Protein AF-A0A927ZBH3-F1 (afdb_monomer_lite)

Sequence (178 aa):
MKGLLVYCLFFFCVFISTGCMEGQKQEEKKVEEAGKSDIKDILVLTYGDEFMTGVAKTICEALGAVHYNLSDDVYEKIGNYVGRAEYILIGTNKEQSELEFVLRSTLKEKDLKDKKTALFLLDQEETKKELERAFLKWYPEARLLPTFTMQSNESLNKELGRMNGWLTSVLNFEMAGH

Secondary structure (DSSP, 8-state):
-------------------------------------S-TTEEEEEES-HHHHHHHHHHHHHHT-EEEETTS--HHHHHHHHHH-SEEEEEE-S-HHHHHHHHHHH--GGGSBT-EEEEEEES-TTTHHHHHHHHHHH-TTBEEPPPEEE-TTS-HHHHHHHHHHHHHHHHHHHHTT-

Structure (mmCIF, N/CA/C/O backbone):
data_AF-A0A927ZBH3-F1
#
_entry.id   AF-A0A927ZBH3-F1
#
loop_
_atom_site.group_PDB
_atom_site.id
_atom_site.type_symbol
_atom_site.label_atom_id
_atom_site.label_alt_id
_atom_site.label_comp_id
_atom_site.label_asym_id
_atom_site.label_entity_id
_atom_site.label_seq_id
_atom_site.pdbx_PDB_ins_code
_atom_site.Cartn_x
_atom_site.Cartn_y
_atom_site.Cartn_z
_atom_site.occupancy
_atom_site.B_iso_or_equiv
_atom_site.auth_seq_id
_atom_site.auth_comp_id
_atom_site.auth_asym_id
_atom_site.auth_atom_id
_atom_site.pdbx_PDB_model_num
ATOM 1 N N . MET A 1 1 ? -16.641 -37.367 11.631 1.00 45.69 1 MET A N 1
ATOM 2 C CA . MET A 1 1 ? -15.279 -37.485 11.062 1.00 45.69 1 MET A CA 1
ATOM 3 C C . MET A 1 1 ? -15.385 -37.909 9.609 1.00 45.69 1 MET A C 1
ATOM 5 O O . MET A 1 1 ? -15.993 -38.941 9.359 1.00 45.69 1 MET A O 1
ATOM 9 N N . LYS A 1 2 ? -14.865 -37.061 8.716 1.00 32.88 2 LYS A N 1
ATOM 10 C CA . LYS A 1 2 ? -14.617 -37.164 7.259 1.00 32.88 2 LYS A CA 1
ATOM 11 C C . LYS A 1 2 ? -14.665 -35.696 6.803 1.00 32.88 2 LYS A C 1
ATOM 13 O O . LYS A 1 2 ? -15.699 -35.073 6.978 1.00 32.88 2 LYS A O 1
ATOM 18 N N . GLY A 1 3 ? -13.613 -35.025 6.364 1.00 32.66 3 GLY A N 1
ATOM 19 C CA . GLY A 1 3 ? -12.346 -35.472 5.805 1.00 32.66 3 GLY A CA 1
ATOM 20 C C . GLY A 1 3 ? -12.056 -34.534 4.633 1.00 32.66 3 GLY A C 1
ATOM 21 O O . GLY A 1 3 ? -12.793 -34.539 3.658 1.00 32.66 3 GLY A O 1
ATOM 22 N N . LEU A 1 4 ? -11.042 -33.698 4.821 1.00 38.78 4 LEU A N 1
ATOM 23 C CA . LEU A 1 4 ? -10.428 -32.720 3.920 1.00 38.78 4 LEU A CA 1
ATOM 24 C C . LEU A 1 4 ? -10.133 -33.270 2.500 1.00 38.78 4 LEU A C 1
ATOM 26 O O . LEU A 1 4 ? -9.612 -34.378 2.399 1.00 38.78 4 LEU A O 1
ATOM 30 N N . LEU A 1 5 ? -10.367 -32.480 1.440 1.00 30.52 5 LEU A N 1
ATOM 31 C CA . LEU A 1 5 ? -9.729 -32.579 0.102 1.00 30.52 5 LEU A CA 1
ATOM 32 C C . LEU A 1 5 ? -10.094 -31.296 -0.690 1.00 30.52 5 LEU A C 1
ATOM 34 O O . LEU A 1 5 ? -11.264 -31.088 -0.982 1.00 30.52 5 LEU A O 1
ATOM 38 N N . VAL A 1 6 ? -9.259 -30.253 -0.795 1.00 37.44 6 VAL A N 1
ATOM 39 C CA . VAL A 1 6 ? -8.038 -30.062 -1.618 1.00 37.44 6 VAL A CA 1
ATOM 40 C C . VAL A 1 6 ? -8.295 -30.117 -3.140 1.00 37.44 6 VAL A C 1
ATOM 42 O O . VAL A 1 6 ? -8.389 -31.192 -3.713 1.00 37.44 6 VAL A O 1
ATOM 45 N N . TYR A 1 7 ? -8.326 -28.911 -3.734 1.00 35.12 7 TYR A N 1
ATOM 46 C CA . TYR A 1 7 ? -7.835 -28.463 -5.055 1.00 35.12 7 TYR A CA 1
ATOM 47 C C . TYR A 1 7 ? -8.268 -29.149 -6.374 1.00 35.12 7 TYR A C 1
ATOM 49 O O . TYR A 1 7 ? -7.957 -30.304 -6.638 1.00 35.12 7 TYR A O 1
ATOM 57 N N . CYS A 1 8 ? -8.776 -28.322 -7.300 1.00 29.12 8 CYS A N 1
ATOM 58 C CA . CYS A 1 8 ? -8.535 -28.382 -8.754 1.00 29.12 8 CYS A CA 1
ATOM 59 C C . CYS A 1 8 ? -8.479 -26.924 -9.265 1.00 29.12 8 CYS A C 1
ATOM 61 O O . CYS A 1 8 ? -9.437 -26.186 -9.073 1.00 29.12 8 CYS A O 1
ATOM 63 N N . LEU A 1 9 ? -7.309 -26.362 -9.596 1.00 29.72 9 LEU A N 1
ATOM 64 C CA . LEU A 1 9 ? -6.573 -26.433 -10.873 1.00 29.72 9 LEU A CA 1
ATOM 65 C C . LEU A 1 9 ? -7.288 -25.779 -12.075 1.00 29.72 9 LEU A C 1
ATOM 67 O O . LEU A 1 9 ? -8.260 -26.311 -12.589 1.00 29.72 9 LEU A O 1
ATOM 71 N N . PHE A 1 10 ? -6.661 -24.690 -12.545 1.00 31.17 10 PHE A N 1
ATOM 72 C CA . PHE A 1 10 ? -6.442 -24.305 -13.945 1.00 31.17 10 PHE A CA 1
ATOM 73 C C . PHE A 1 10 ? -7.657 -24.152 -14.876 1.00 31.17 10 PHE A C 1
ATOM 75 O O . PHE A 1 10 ? -8.188 -25.128 -15.394 1.00 31.17 10 PHE A O 1
ATOM 82 N N . PHE A 1 11 ? -7.927 -22.905 -15.276 1.00 30.14 11 PHE A N 1
ATOM 83 C CA . PHE A 1 11 ? -8.401 -22.616 -16.630 1.00 30.14 11 PHE A CA 1
ATOM 84 C C . PHE A 1 11 ? -7.492 -21.578 -17.297 1.00 30.14 11 PHE A C 1
ATOM 86 O O . PHE A 1 11 ? -7.529 -20.387 -17.011 1.00 30.14 11 PHE A O 1
ATOM 93 N N . PHE A 1 12 ? -6.634 -22.093 -18.175 1.00 30.17 12 PHE A N 1
ATOM 94 C CA . PHE A 1 12 ? -5.943 -21.373 -19.238 1.00 30.17 12 PHE A CA 1
ATOM 95 C C . PHE A 1 12 ? -6.964 -21.067 -20.345 1.00 30.17 12 PHE A C 1
ATOM 97 O O . PHE A 1 12 ? -7.689 -21.978 -20.742 1.00 30.17 12 PHE A O 1
ATOM 104 N N . CYS A 1 13 ? -6.953 -19.865 -20.924 1.00 26.30 13 CYS A N 1
ATOM 105 C CA . CYS A 1 13 ? -7.155 -19.706 -22.368 1.00 26.30 13 CYS A CA 1
ATOM 106 C C . CYS A 1 13 ? -6.588 -18.372 -22.858 1.00 26.30 13 CYS A C 1
ATOM 108 O O . CYS A 1 13 ? -7.155 -17.300 -22.679 1.00 26.30 13 CYS A O 1
ATOM 110 N N . VAL A 1 14 ? -5.437 -18.510 -23.506 1.00 30.92 14 VAL A N 1
ATOM 111 C CA . VAL A 1 14 ? -4.857 -17.612 -24.496 1.00 30.92 14 VAL A CA 1
ATOM 112 C C . VAL A 1 14 ? -5.905 -17.272 -25.563 1.00 30.92 14 VAL A C 1
ATOM 114 O O . VAL A 1 14 ? -6.426 -18.179 -26.206 1.00 30.92 14 VAL A O 1
ATOM 117 N N . PHE A 1 15 ? -6.143 -15.985 -25.816 1.00 29.56 15 PHE A N 1
ATOM 118 C CA . PHE A 1 15 ? -6.637 -15.518 -27.112 1.00 29.56 15 PHE A CA 1
ATOM 119 C C . PHE A 1 15 ? -5.565 -14.633 -27.748 1.00 29.56 15 PHE A C 1
ATOM 121 O O . PHE A 1 15 ? -5.342 -13.492 -27.352 1.00 29.56 15 PHE A O 1
ATOM 128 N N . ILE A 1 16 ? -4.875 -15.207 -28.733 1.00 39.94 16 ILE A N 1
ATOM 129 C CA . ILE A 1 16 ? -4.131 -14.470 -29.751 1.00 39.94 16 ILE A CA 1
ATOM 130 C C . ILE A 1 16 ? -5.151 -14.029 -30.800 1.00 39.94 16 ILE A C 1
ATOM 132 O O . ILE A 1 16 ? -5.828 -14.876 -31.379 1.00 39.94 16 ILE A O 1
ATOM 136 N N . SER A 1 17 ? -5.191 -12.738 -31.119 1.00 33.12 17 SER A N 1
ATOM 137 C CA . SER A 1 17 ? -5.530 -12.290 -32.471 1.00 33.12 17 SER A CA 1
ATOM 138 C C . SER A 1 17 ? -4.949 -10.904 -32.741 1.00 33.12 17 SER A C 1
ATOM 140 O O . SER A 1 17 ? -5.337 -9.909 -32.136 1.00 33.12 17 SER A O 1
ATOM 142 N N . THR A 1 18 ? -4.011 -10.881 -33.679 1.00 38.28 18 THR A N 1
ATOM 143 C CA . THR A 1 18 ? -3.558 -9.741 -34.478 1.00 38.28 18 THR A CA 1
ATOM 144 C C . THR A 1 18 ? -4.720 -8.981 -35.128 1.00 38.28 18 THR A C 1
ATOM 146 O O . THR A 1 18 ? -5.601 -9.609 -35.712 1.00 38.28 18 THR A O 1
ATOM 149 N N . GLY A 1 19 ? -4.659 -7.646 -35.134 1.00 26.31 19 GLY A N 1
ATOM 150 C CA . GLY A 1 19 ? -5.530 -6.782 -35.937 1.00 26.31 19 GLY A CA 1
ATOM 151 C C . GLY A 1 19 ? -5.092 -5.316 -35.873 1.00 26.31 19 GLY A C 1
ATOM 152 O O . GLY A 1 19 ? -5.197 -4.684 -34.830 1.00 26.31 19 GLY A O 1
ATOM 153 N N . CYS A 1 20 ? -4.558 -4.805 -36.983 1.00 24.81 20 CYS A N 1
ATOM 154 C CA . CYS A 1 20 ? -4.199 -3.404 -37.204 1.00 24.81 20 CYS A CA 1
ATOM 155 C C . CYS A 1 20 ? -5.424 -2.539 -37.562 1.00 24.81 20 CYS A C 1
ATOM 157 O O . CYS A 1 20 ? -6.326 -3.015 -38.242 1.00 24.81 20 CYS A O 1
ATOM 159 N N . MET A 1 21 ? -5.298 -1.248 -37.226 1.00 28.08 21 MET A N 1
ATOM 160 C CA . MET A 1 21 ? -5.924 -0.042 -37.803 1.00 28.08 21 MET A CA 1
ATOM 161 C C . MET A 1 21 ? -7.395 0.337 -37.515 1.00 28.08 21 MET A C 1
ATOM 163 O O . MET A 1 21 ? -8.330 -0.432 -37.679 1.00 28.08 21 MET A O 1
ATOM 167 N N . GLU A 1 22 ? -7.502 1.638 -37.201 1.00 27.12 22 GLU A N 1
ATOM 168 C CA . GLU A 1 22 ? -8.580 2.603 -37.471 1.00 27.12 22 GLU A CA 1
ATOM 169 C C . GLU A 1 22 ? -9.913 2.519 -36.707 1.00 27.12 22 GLU A C 1
ATOM 171 O O . GLU A 1 22 ? -10.865 1.853 -37.086 1.00 27.12 22 GLU A O 1
ATOM 176 N N . GLY A 1 23 ? -9.983 3.371 -35.676 1.00 31.47 23 GLY A N 1
ATOM 177 C CA . GLY A 1 23 ? -11.037 4.369 -35.496 1.00 31.47 23 GLY A CA 1
ATOM 178 C C . GLY A 1 23 ? -12.480 3.882 -35.435 1.00 31.47 23 GLY A C 1
ATOM 179 O O . GLY A 1 23 ? -13.146 3.823 -36.459 1.00 31.47 23 GLY A O 1
ATOM 180 N N . GLN A 1 24 ? -13.028 3.756 -34.223 1.00 26.39 24 GLN A N 1
ATOM 181 C CA . GLN A 1 24 ? -14.456 3.975 -33.998 1.00 26.39 24 GLN A CA 1
ATOM 182 C C . GLN A 1 24 ? -14.767 4.373 -32.550 1.00 26.39 24 GLN A C 1
ATOM 184 O O . GLN A 1 24 ? -14.111 3.967 -31.596 1.00 26.39 24 GLN A O 1
ATOM 189 N N . LYS A 1 25 ? -15.761 5.258 -32.448 1.00 29.81 25 LYS A N 1
ATOM 190 C CA . LYS A 1 25 ? -16.341 5.843 -31.240 1.00 29.81 25 LYS A CA 1
ATOM 191 C C . LYS A 1 25 ? -16.833 4.773 -30.259 1.00 29.81 25 LYS A C 1
ATOM 193 O O . LYS A 1 25 ? -17.475 3.821 -30.673 1.00 29.81 25 LYS A O 1
ATOM 198 N N . GLN A 1 26 ? -16.592 5.051 -28.978 1.00 42.84 26 GLN A N 1
ATOM 199 C CA . GLN A 1 26 ? -17.448 4.799 -27.814 1.00 42.84 26 GLN A CA 1
ATOM 200 C C . GLN A 1 26 ? -18.439 3.623 -27.915 1.00 42.84 26 GLN A C 1
ATOM 202 O O . GLN A 1 26 ? -19.536 3.769 -28.444 1.00 42.84 26 GLN A O 1
ATOM 207 N N . GLU A 1 27 ? -18.100 2.515 -27.259 1.00 28.53 27 GLU A N 1
ATOM 208 C CA . GLU A 1 27 ? -19.084 1.582 -26.713 1.00 28.53 27 GLU A CA 1
ATOM 209 C C . GLU A 1 27 ? -18.694 1.262 -25.268 1.00 28.53 27 GLU A C 1
ATOM 211 O O . GLU A 1 27 ? -17.677 0.623 -24.992 1.00 28.53 27 GLU A O 1
ATOM 216 N N . GLU A 1 28 ? -19.510 1.756 -24.337 1.00 32.88 28 GLU A N 1
ATOM 217 C CA . GLU A 1 28 ? -19.558 1.299 -22.953 1.00 32.88 28 GLU A CA 1
ATOM 218 C C . GLU A 1 28 ? -19.916 -0.191 -22.950 1.00 32.88 28 GLU A C 1
ATOM 220 O O . GLU A 1 28 ? -21.084 -0.583 -22.913 1.00 32.88 28 GLU A O 1
ATOM 225 N N . LYS A 1 29 ? -18.905 -1.057 -22.995 1.00 29.78 29 LYS A N 1
ATOM 226 C CA . LYS A 1 29 ? -19.106 -2.463 -22.664 1.00 29.78 29 LYS A CA 1
ATOM 227 C C . LYS A 1 29 ? -19.303 -2.574 -21.158 1.00 29.78 29 LYS A C 1
ATOM 229 O O . LYS A 1 29 ? -18.349 -2.523 -20.387 1.00 29.78 29 LYS A O 1
ATOM 234 N N . LYS A 1 30 ? -20.569 -2.755 -20.763 1.00 29.97 30 LYS A N 1
ATOM 235 C CA . LYS A 1 30 ? -20.951 -3.455 -19.531 1.00 29.97 30 LYS A CA 1
ATOM 236 C C . LYS A 1 30 ? -20.104 -4.722 -19.432 1.00 29.97 30 LYS A C 1
ATOM 238 O O . LYS A 1 30 ? -20.328 -5.673 -20.177 1.00 29.97 30 LYS A O 1
ATOM 243 N N . VAL A 1 31 ? -19.127 -4.708 -18.532 1.00 32.38 31 VAL A N 1
ATOM 244 C CA . VAL A 1 31 ? -18.443 -5.922 -18.103 1.00 32.38 31 VAL A CA 1
ATOM 245 C C . VAL A 1 31 ? -19.447 -6.680 -17.244 1.00 32.38 31 VAL A C 1
ATOM 247 O O . VAL A 1 31 ? -19.826 -6.240 -16.160 1.00 32.38 31 VAL A O 1
ATOM 250 N N . GLU A 1 32 ? -19.956 -7.767 -17.814 1.00 29.62 32 GLU A N 1
ATOM 251 C CA . GLU A 1 32 ? -20.719 -8.793 -17.118 1.00 29.62 32 GLU A CA 1
ATOM 252 C C . GLU A 1 32 ? -19.900 -9.279 -15.916 1.00 29.62 32 GLU A C 1
ATOM 254 O O . GLU A 1 32 ? -18.726 -9.623 -16.051 1.00 29.62 32 GLU A O 1
ATOM 259 N N . GLU A 1 33 ? -20.516 -9.225 -14.733 1.00 37.56 33 GLU A N 1
ATOM 260 C CA . GLU A 1 33 ? -19.905 -9.533 -13.442 1.00 37.56 33 GLU A CA 1
ATOM 261 C C . GLU A 1 33 ? -19.357 -10.970 -13.418 1.00 37.56 33 GLU A C 1
ATOM 263 O O . GLU A 1 33 ? -20.078 -11.932 -13.147 1.00 37.56 33 GLU A O 1
ATOM 268 N N . ALA A 1 34 ? -18.056 -11.118 -13.662 1.00 30.31 34 ALA A N 1
ATOM 269 C CA . ALA A 1 34 ? -17.326 -12.338 -13.364 1.00 30.31 34 ALA A CA 1
ATOM 270 C C . ALA A 1 34 ? -17.027 -12.375 -11.857 1.00 30.31 34 ALA A C 1
ATOM 272 O O . ALA A 1 34 ? -16.165 -11.655 -11.371 1.00 30.31 34 ALA A O 1
ATOM 273 N N . GLY A 1 35 ? -17.779 -13.204 -11.125 1.00 31.38 35 GLY A N 1
ATOM 274 C CA . GLY A 1 35 ? -17.444 -13.678 -9.779 1.00 31.38 35 GLY A CA 1
ATOM 275 C C . GLY A 1 35 ? -17.310 -12.595 -8.707 1.00 31.38 35 GLY A C 1
ATOM 276 O O . GLY A 1 35 ? -16.206 -12.186 -8.368 1.00 31.38 35 GLY A O 1
ATOM 277 N N . LYS A 1 36 ? -18.433 -12.192 -8.096 1.00 32.66 36 LYS A N 1
ATOM 278 C CA . LYS A 1 36 ? -18.435 -11.430 -6.837 1.00 32.66 36 LYS A CA 1
ATOM 279 C C . LYS A 1 36 ? -17.740 -12.239 -5.735 1.00 32.66 36 LYS A C 1
ATOM 281 O O . LYS A 1 36 ? -18.362 -13.053 -5.064 1.00 32.66 36 LYS A O 1
ATOM 286 N N . SER A 1 37 ? -16.446 -12.004 -5.574 1.00 39.19 37 SER A N 1
ATOM 287 C CA . SER A 1 37 ? -15.758 -12.131 -4.296 1.00 39.19 37 SER A CA 1
ATOM 288 C C . SER A 1 37 ? -16.481 -11.216 -3.298 1.00 39.19 37 SER A C 1
ATOM 290 O O . SER A 1 37 ? -16.702 -10.042 -3.593 1.00 39.19 37 SER A O 1
ATOM 292 N N . ASP A 1 38 ? -16.891 -11.735 -2.137 1.00 41.28 38 ASP A N 1
ATOM 293 C CA . ASP A 1 38 ? -17.574 -10.973 -1.071 1.00 41.28 38 ASP A CA 1
ATOM 294 C C . ASP A 1 38 ? -16.688 -9.876 -0.433 1.00 41.28 38 ASP A C 1
ATOM 296 O O . ASP A 1 38 ? -17.088 -9.204 0.515 1.00 41.28 38 ASP A O 1
ATOM 300 N N . ILE A 1 39 ? -15.489 -9.650 -0.968 1.00 50.09 39 ILE A N 1
ATOM 301 C CA . ILE A 1 39 ? -14.516 -8.672 -0.498 1.00 50.09 39 ILE A CA 1
ATOM 302 C C . ILE A 1 39 ? -14.873 -7.279 -1.053 1.00 50.09 39 ILE A C 1
ATOM 304 O O . ILE A 1 39 ? -14.243 -6.765 -1.973 1.00 50.09 39 ILE A O 1
ATOM 308 N N . LYS A 1 40 ? -15.905 -6.636 -0.497 1.00 53.91 40 LYS A N 1
ATOM 309 C CA . LYS A 1 40 ? -16.280 -5.243 -0.838 1.00 53.91 40 LYS A CA 1
ATOM 310 C C . LYS A 1 40 ? -15.473 -4.170 -0.090 1.00 53.91 40 LYS A C 1
ATOM 312 O O . LYS A 1 40 ? -15.769 -2.985 -0.237 1.00 53.91 40 LYS A O 1
ATOM 317 N N . ASP A 1 41 ? -14.436 -4.572 0.646 1.00 78.88 41 ASP A N 1
ATOM 318 C CA . ASP A 1 41 ? -13.772 -3.733 1.649 1.00 78.88 41 ASP A CA 1
ATOM 319 C C . ASP A 1 41 ? -12.275 -3.483 1.377 1.00 78.88 41 ASP A C 1
ATOM 321 O O . ASP A 1 41 ? -11.574 -2.987 2.260 1.00 78.88 41 ASP A O 1
ATOM 325 N N . ILE A 1 42 ? -11.771 -3.802 0.174 1.00 84.81 42 ILE A N 1
ATOM 326 C CA . ILE A 1 42 ? -10.383 -3.503 -0.227 1.00 84.81 42 ILE A CA 1
ATOM 327 C C . ILE A 1 42 ? -10.338 -2.284 -1.155 1.00 84.81 42 ILE A C 1
ATOM 329 O O . ILE A 1 42 ? -10.934 -2.269 -2.236 1.00 84.81 42 ILE A O 1
ATOM 333 N N . LEU A 1 43 ? -9.558 -1.286 -0.746 1.00 89.81 43 LEU A N 1
ATOM 334 C CA . LEU A 1 43 ? -9.194 -0.117 -1.537 1.00 89.81 43 LEU A CA 1
ATOM 335 C C . LEU A 1 43 ? -7.719 -0.203 -1.931 1.00 89.81 43 LEU A C 1
ATOM 337 O O . LEU A 1 43 ? -6.851 -0.310 -1.069 1.00 89.81 43 LEU A O 1
ATOM 341 N N . VAL A 1 44 ? -7.430 -0.119 -3.225 1.00 90.81 44 VAL A N 1
ATOM 342 C CA . VAL A 1 44 ? -6.069 -0.064 -3.761 1.00 90.81 44 VAL A CA 1
ATOM 343 C C . VAL A 1 44 ? -5.773 1.364 -4.193 1.00 90.81 44 VAL A C 1
ATOM 345 O O . VAL A 1 44 ? -6.435 1.914 -5.070 1.00 90.81 44 VAL A O 1
ATOM 348 N N . LEU A 1 45 ? -4.763 1.968 -3.584 1.00 92.25 45 LEU A N 1
ATOM 349 C CA . LEU A 1 45 ? -4.247 3.282 -3.932 1.00 92.25 45 LEU A CA 1
ATOM 350 C C . LEU A 1 45 ? -2.867 3.102 -4.545 1.00 92.25 45 LEU A C 1
ATOM 352 O O . LEU A 1 45 ? -2.037 2.398 -3.978 1.00 92.25 45 LEU A O 1
ATOM 356 N N . THR A 1 46 ? -2.590 3.741 -5.674 1.00 92.81 46 THR A N 1
ATOM 357 C CA . THR A 1 46 ? -1.232 3.744 -6.232 1.00 92.81 46 THR A CA 1
ATOM 358 C C . THR A 1 46 ? -0.743 5.138 -6.507 1.00 92.81 46 THR A C 1
ATOM 360 O O . THR A 1 46 ? -1.506 5.985 -6.955 1.00 92.81 46 THR A O 1
ATOM 363 N N . TYR A 1 47 ? 0.549 5.346 -6.314 1.00 91.69 47 TYR A N 1
ATOM 364 C CA . TYR A 1 47 ? 1.253 6.517 -6.800 1.00 91.69 47 TYR A CA 1
ATOM 365 C C . TYR A 1 47 ? 2.544 6.056 -7.465 1.00 91.69 47 TYR A C 1
ATOM 367 O O . TYR A 1 47 ? 3.411 5.476 -6.819 1.00 91.69 47 TYR A O 1
ATOM 375 N N . GLY A 1 48 ? 2.655 6.239 -8.774 1.00 89.19 48 GLY A N 1
ATOM 376 C CA . GLY A 1 48 ? 3.762 5.660 -9.517 1.00 89.19 48 GLY A CA 1
ATOM 377 C C . GLY A 1 48 ? 3.605 5.796 -11.017 1.00 89.19 48 GLY A C 1
ATOM 378 O O . GLY A 1 48 ? 2.804 6.588 -11.507 1.00 89.19 48 GLY A O 1
ATOM 379 N N . ASP A 1 49 ? 4.406 5.032 -11.740 1.00 88.00 49 ASP A N 1
ATOM 380 C CA . ASP A 1 49 ? 4.326 4.941 -13.194 1.00 88.00 49 ASP A CA 1
ATOM 381 C C . ASP A 1 49 ? 3.172 4.040 -13.691 1.00 88.00 49 ASP A C 1
ATOM 383 O O . ASP A 1 49 ? 2.340 3.520 -12.935 1.00 88.00 49 ASP A O 1
ATOM 387 N N . GLU A 1 50 ? 3.117 3.854 -15.011 1.00 85.19 50 GLU A N 1
ATOM 388 C CA . GLU A 1 50 ? 2.136 2.982 -15.660 1.00 85.19 50 GLU A CA 1
ATOM 389 C C . GLU A 1 50 ? 2.265 1.518 -15.225 1.00 85.19 50 GLU A C 1
ATOM 391 O O . GLU A 1 50 ? 1.258 0.808 -15.173 1.00 85.19 50 GLU A O 1
ATOM 396 N N . PHE A 1 51 ? 3.471 1.065 -14.865 1.00 85.19 51 PHE A N 1
ATOM 397 C CA . PHE A 1 51 ? 3.680 -0.293 -14.377 1.00 85.19 51 PHE A CA 1
ATOM 398 C C . PHE A 1 51 ? 2.972 -0.492 -13.036 1.00 85.19 51 PHE A C 1
ATOM 400 O O . PHE A 1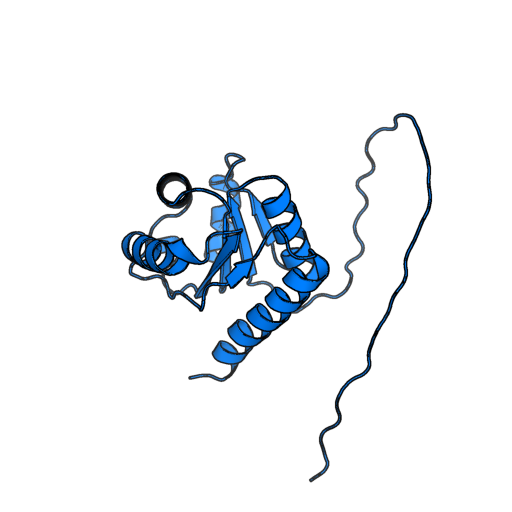 51 ? 2.196 -1.439 -12.891 1.00 85.19 51 PHE A O 1
ATOM 407 N N . MET A 1 52 ? 3.143 0.438 -12.092 1.00 88.12 52 MET A N 1
ATOM 408 C CA . MET A 1 52 ? 2.422 0.414 -10.813 1.00 88.12 52 MET A CA 1
ATOM 409 C C . MET A 1 52 ? 0.906 0.422 -11.007 1.00 88.12 52 MET A C 1
ATOM 411 O O . MET A 1 52 ? 0.189 -0.327 -10.341 1.00 88.12 52 MET A O 1
ATOM 415 N N . THR A 1 53 ? 0.415 1.211 -11.964 1.00 85.88 53 THR A N 1
ATOM 416 C CA . THR A 1 53 ? -1.007 1.232 -12.334 1.00 85.88 53 THR A CA 1
ATOM 417 C C . THR A 1 53 ? -1.475 -0.120 -12.888 1.00 85.88 53 THR A C 1
ATOM 419 O O . THR A 1 53 ? -2.559 -0.591 -12.539 1.00 85.88 53 THR A O 1
ATOM 422 N N . GLY A 1 54 ? -0.669 -0.778 -13.724 1.00 84.62 54 GLY A N 1
ATOM 423 C CA . GLY A 1 54 ? -0.956 -2.114 -14.257 1.00 84.62 54 GLY A CA 1
ATOM 424 C C . GLY A 1 54 ? -0.997 -3.198 -13.175 1.00 84.62 54 GLY A C 1
ATOM 425 O O . GLY A 1 54 ? -1.913 -4.027 -13.160 1.00 84.62 54 GLY A O 1
ATOM 426 N N . VAL A 1 55 ? -0.062 -3.155 -12.222 1.00 83.88 55 VAL A N 1
ATOM 427 C CA . VAL A 1 55 ? -0.062 -4.041 -11.046 1.00 83.88 55 VAL A CA 1
ATOM 428 C C . VAL A 1 55 ? -1.349 -3.853 -10.244 1.00 83.88 55 VAL A C 1
ATOM 430 O O . VAL A 1 55 ? -2.032 -4.832 -9.949 1.00 83.88 55 VAL A O 1
ATOM 433 N N . ALA A 1 56 ? -1.730 -2.605 -9.958 1.00 86.56 56 ALA A N 1
ATOM 434 C CA . ALA A 1 56 ? -2.948 -2.288 -9.213 1.00 86.56 56 ALA A CA 1
ATOM 435 C C . ALA A 1 56 ? -4.214 -2.837 -9.875 1.00 86.56 56 ALA A C 1
ATOM 437 O O . ALA A 1 56 ? -5.047 -3.443 -9.206 1.00 86.56 56 ALA A O 1
ATOM 438 N N . LYS A 1 57 ? -4.346 -2.660 -11.195 1.00 85.94 57 LYS A N 1
ATOM 439 C CA . LYS A 1 57 ? -5.479 -3.205 -11.957 1.00 85.94 57 LYS A CA 1
ATOM 440 C C . LYS A 1 57 ? -5.567 -4.717 -11.807 1.00 85.94 57 LYS A C 1
ATOM 442 O O . LYS A 1 57 ? -6.640 -5.237 -11.527 1.00 85.94 57 LYS A O 1
ATOM 447 N N . THR A 1 58 ? -4.426 -5.396 -11.886 1.00 82.12 58 THR A N 1
ATOM 448 C CA . THR A 1 58 ? -4.366 -6.850 -11.714 1.00 82.12 58 THR A CA 1
ATOM 449 C C . THR A 1 58 ? -4.765 -7.278 -10.296 1.00 82.12 58 THR A C 1
ATOM 451 O O . THR A 1 58 ? -5.492 -8.256 -10.133 1.00 82.12 58 THR A O 1
ATOM 454 N N . ILE A 1 59 ? -4.348 -6.533 -9.260 1.00 80.44 59 ILE A N 1
ATOM 455 C CA . ILE A 1 59 ? -4.805 -6.750 -7.872 1.00 80.44 59 ILE A CA 1
ATOM 456 C C . ILE A 1 59 ? -6.327 -6.620 -7.796 1.00 80.44 59 ILE A C 1
ATOM 458 O O . ILE A 1 59 ? -7.001 -7.473 -7.222 1.00 80.44 59 ILE A O 1
ATOM 462 N N . CYS A 1 60 ? -6.870 -5.548 -8.365 1.00 84.38 60 CYS A N 1
ATOM 463 C CA . CYS A 1 60 ? -8.295 -5.262 -8.307 1.00 84.38 60 CYS A CA 1
ATOM 464 C C . CYS A 1 60 ? -9.138 -6.307 -9.027 1.00 84.38 60 CYS A C 1
ATOM 466 O O . CYS A 1 60 ? -10.148 -6.732 -8.472 1.00 84.38 60 CYS A O 1
ATOM 468 N N . GLU A 1 61 ? -8.703 -6.771 -10.197 1.00 82.06 61 GLU A N 1
ATOM 469 C CA . GLU A 1 61 ? -9.350 -7.869 -10.921 1.00 82.06 61 GLU A CA 1
ATOM 470 C C . GLU A 1 61 ? -9.333 -9.172 -10.113 1.00 82.06 61 GLU A C 1
ATOM 472 O O . GLU A 1 61 ? -10.342 -9.871 -10.055 1.00 82.06 61 GLU A O 1
ATOM 477 N N . ALA A 1 62 ? -8.220 -9.482 -9.442 1.00 75.81 62 ALA A N 1
ATOM 478 C CA . ALA A 1 62 ? -8.093 -10.702 -8.648 1.00 75.81 62 ALA A CA 1
ATOM 479 C C . ALA A 1 62 ? -8.930 -10.679 -7.357 1.00 75.81 62 ALA A C 1
ATOM 481 O O . ALA A 1 62 ? -9.433 -11.718 -6.932 1.00 75.81 62 ALA A O 1
ATOM 482 N N . LEU A 1 63 ? -9.061 -9.513 -6.717 1.00 75.12 63 LEU A N 1
ATOM 483 C CA . LEU A 1 63 ? -9.701 -9.382 -5.402 1.00 75.12 63 LEU A CA 1
ATOM 484 C C . LEU A 1 63 ? -11.148 -8.877 -5.456 1.00 75.12 63 LEU A C 1
ATOM 486 O O . LEU A 1 63 ? -11.863 -8.994 -4.460 1.00 75.12 63 LEU A O 1
ATOM 490 N N . GLY A 1 64 ? -11.579 -8.308 -6.583 1.00 76.69 64 GLY A N 1
ATOM 491 C CA . GLY A 1 64 ? -12.810 -7.518 -6.657 1.00 76.69 64 GLY A CA 1
ATOM 492 C C . GLY A 1 64 ? -12.689 -6.156 -5.957 1.00 76.69 64 GLY A C 1
ATOM 493 O O . GLY A 1 64 ? -13.678 -5.642 -5.441 1.00 76.69 64 GLY A O 1
ATOM 494 N N . ALA A 1 65 ? -11.480 -5.584 -5.907 1.00 82.31 65 ALA A N 1
ATOM 495 C CA . ALA A 1 65 ? -11.179 -4.344 -5.186 1.00 82.31 65 ALA A CA 1
ATOM 496 C C . ALA A 1 65 ? -11.368 -3.082 -6.049 1.00 82.31 65 ALA A C 1
ATOM 498 O O . ALA A 1 65 ? -11.391 -3.145 -7.279 1.00 82.31 65 ALA A O 1
ATOM 499 N N . VAL A 1 66 ? -11.431 -1.910 -5.409 1.00 86.56 66 VAL A N 1
ATOM 500 C CA . VAL A 1 66 ? -11.505 -0.607 -6.100 1.00 86.56 66 VAL A CA 1
ATOM 501 C C . VAL A 1 66 ? -10.119 0.027 -6.178 1.00 86.56 66 VAL A C 1
ATOM 503 O O . VAL A 1 66 ? -9.435 0.118 -5.162 1.00 86.56 66 VAL A O 1
ATOM 506 N N . HIS A 1 67 ? -9.718 0.492 -7.364 1.00 89.31 67 HIS A N 1
ATOM 507 C CA . HIS A 1 67 ? -8.430 1.155 -7.595 1.00 89.31 67 HIS A CA 1
ATOM 508 C C . HIS A 1 67 ? -8.582 2.665 -7.789 1.00 89.31 67 HIS A C 1
ATOM 510 O O . HIS A 1 67 ? -9.452 3.107 -8.540 1.00 89.31 67 HIS A O 1
ATOM 516 N N . TYR A 1 68 ? -7.675 3.437 -7.189 1.00 88.81 68 TYR A N 1
ATOM 517 C CA . TYR A 1 68 ? -7.435 4.834 -7.538 1.00 88.81 68 TYR A CA 1
ATOM 518 C C . TYR A 1 68 ? -5.947 5.130 -7.703 1.00 88.81 68 TYR A C 1
ATOM 520 O O . TYR A 1 68 ? -5.120 4.765 -6.864 1.00 88.81 68 TYR A O 1
ATOM 528 N N . ASN A 1 69 ? -5.622 5.862 -8.766 1.00 88.81 69 ASN A N 1
ATOM 529 C CA . ASN A 1 69 ? -4.306 6.451 -8.944 1.00 88.81 69 ASN A CA 1
ATOM 530 C C . ASN A 1 69 ? -4.268 7.836 -8.287 1.00 88.81 69 ASN A C 1
ATOM 532 O O . ASN A 1 69 ? -5.081 8.698 -8.603 1.00 88.81 69 ASN A O 1
ATOM 536 N N . LEU A 1 70 ? -3.336 8.057 -7.367 1.00 86.12 70 LEU A N 1
ATOM 537 C CA . LEU A 1 70 ? -3.224 9.292 -6.595 1.00 86.12 70 LEU A CA 1
ATOM 538 C C . LEU A 1 70 ? -2.639 10.463 -7.406 1.00 86.12 70 LEU A C 1
ATOM 540 O O . LEU A 1 70 ? -2.648 11.586 -6.912 1.00 86.12 70 LEU A O 1
ATOM 544 N N . SER A 1 71 ? -2.163 10.235 -8.638 1.00 78.62 71 SER A N 1
ATOM 545 C CA . SER A 1 71 ? -1.712 11.308 -9.539 1.00 78.62 71 SER A CA 1
ATOM 546 C C . SER A 1 71 ? -2.841 12.144 -10.151 1.00 78.62 71 SER A C 1
ATOM 548 O O . SER A 1 71 ? -2.565 13.217 -10.677 1.00 78.62 71 SER A O 1
ATOM 550 N N . ASP A 1 72 ? -4.094 11.677 -10.106 1.00 67.19 72 ASP A N 1
ATOM 551 C CA . ASP A 1 72 ? -5.166 12.191 -10.977 1.00 67.19 72 ASP A CA 1
ATOM 552 C C . ASP A 1 72 ? -6.145 13.168 -10.275 1.00 67.19 72 ASP A C 1
ATOM 554 O O . ASP A 1 72 ? -7.327 13.213 -10.622 1.00 67.19 72 ASP A O 1
ATOM 558 N N . ASP A 1 73 ? -5.692 13.929 -9.266 1.00 58.56 73 ASP A N 1
ATOM 559 C CA . ASP A 1 73 ? -6.514 14.871 -8.470 1.00 58.56 73 ASP A CA 1
ATOM 560 C C . ASP A 1 73 ? -7.820 14.240 -7.932 1.00 58.56 73 ASP A C 1
ATOM 562 O O . ASP A 1 73 ? -8.944 14.694 -8.164 1.00 58.56 73 ASP A O 1
ATOM 566 N N . VAL A 1 74 ?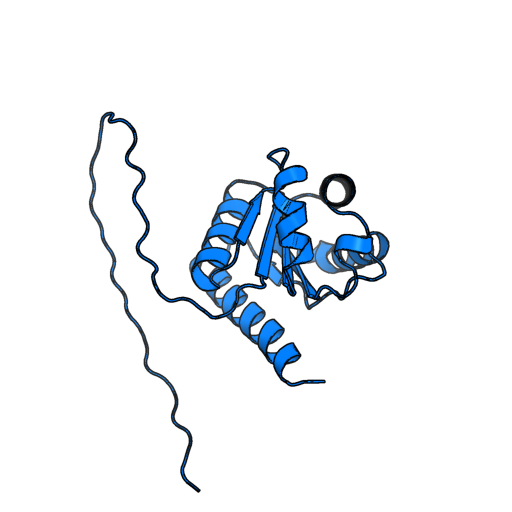 -7.681 13.126 -7.205 1.00 65.12 74 VAL A N 1
ATOM 567 C CA . VAL A 1 74 ? -8.791 12.190 -6.924 1.00 65.12 74 VAL A CA 1
ATOM 568 C C . VAL A 1 74 ? -9.405 12.345 -5.524 1.00 65.12 74 VAL A C 1
ATOM 570 O O . VAL A 1 74 ? -10.285 11.568 -5.148 1.00 65.12 74 VAL A O 1
ATOM 573 N N . TYR A 1 75 ? -8.997 13.353 -4.742 1.00 62.34 75 TYR A N 1
ATOM 574 C CA . TYR A 1 75 ? -9.364 13.479 -3.320 1.00 62.34 75 TYR A CA 1
ATOM 575 C C . TYR A 1 75 ? -10.878 13.389 -3.062 1.00 62.34 75 TYR A C 1
ATOM 577 O O . TYR A 1 75 ? -11.327 12.601 -2.227 1.00 62.34 75 TYR A O 1
ATOM 585 N N . GLU A 1 76 ? -11.686 14.136 -3.823 1.00 63.72 76 GLU A N 1
ATOM 586 C CA . GLU A 1 76 ? -13.148 14.143 -3.650 1.00 63.72 76 GLU A CA 1
ATOM 587 C C . GLU A 1 76 ? -13.794 12.787 -3.961 1.00 63.72 76 GLU A C 1
ATOM 589 O O . GLU A 1 76 ? -14.840 12.448 -3.407 1.00 63.72 76 GLU A O 1
ATOM 594 N N . LYS A 1 77 ? -13.165 11.982 -4.823 1.00 67.69 77 LYS A N 1
ATOM 595 C CA . LYS A 1 77 ? -13.705 10.694 -5.268 1.00 67.69 77 LYS A CA 1
ATOM 596 C C . LYS A 1 77 ? -13.356 9.560 -4.307 1.00 67.69 77 LYS A C 1
ATOM 598 O O . LYS A 1 77 ? -14.161 8.640 -4.170 1.00 67.69 77 LYS A O 1
ATOM 603 N N . ILE A 1 78 ? -12.213 9.621 -3.616 1.00 78.69 78 ILE A N 1
ATOM 604 C CA . ILE A 1 78 ? -11.773 8.517 -2.748 1.00 78.69 78 ILE A CA 1
ATOM 605 C C . ILE A 1 78 ? -12.387 8.548 -1.347 1.00 78.69 78 ILE A C 1
ATOM 607 O O . ILE A 1 78 ? -12.531 7.489 -0.741 1.00 78.69 78 ILE A O 1
ATOM 611 N N . GLY A 1 79 ? -12.786 9.715 -0.825 1.00 74.69 79 GLY A N 1
ATOM 612 C CA . GLY A 1 79 ? -13.195 9.858 0.583 1.00 74.69 79 GLY A CA 1
ATOM 613 C C . GLY A 1 79 ? -14.323 8.908 1.008 1.00 74.69 79 GLY A C 1
ATOM 614 O O . GLY A 1 79 ? -14.264 8.298 2.076 1.00 74.69 79 GLY A O 1
ATOM 615 N N . ASN A 1 80 ? -15.312 8.699 0.132 1.00 73.38 80 ASN A N 1
ATOM 616 C CA . ASN A 1 80 ? -16.406 7.754 0.378 1.00 73.38 80 ASN A CA 1
ATOM 617 C C . ASN A 1 80 ? -15.939 6.290 0.419 1.00 73.38 80 ASN A C 1
ATOM 619 O O . ASN A 1 80 ? -16.515 5.489 1.152 1.00 73.38 80 ASN A O 1
ATOM 623 N N . TYR A 1 81 ? -14.915 5.931 -0.355 1.00 80.06 81 TYR A N 1
ATOM 624 C CA . TYR A 1 81 ? -14.371 4.573 -0.383 1.00 80.06 81 TYR A CA 1
ATOM 625 C C . TYR A 1 81 ? -13.436 4.317 0.790 1.00 80.06 81 TYR A C 1
ATOM 627 O O . TYR A 1 81 ? -13.544 3.268 1.416 1.00 80.06 81 TYR A O 1
ATOM 635 N N . VAL A 1 82 ? -12.594 5.289 1.149 1.00 84.50 82 VAL A N 1
ATOM 636 C CA . VAL A 1 82 ? -11.706 5.188 2.317 1.00 84.50 82 VAL A CA 1
ATOM 637 C C . VAL A 1 82 ? -12.515 4.953 3.597 1.00 84.50 82 VAL A C 1
ATOM 639 O O . VAL A 1 82 ? -12.167 4.095 4.404 1.00 84.50 82 VAL A O 1
ATOM 642 N N . GLY A 1 83 ? -13.656 5.634 3.751 1.00 81.50 83 GLY A N 1
ATOM 643 C CA . GLY A 1 83 ? -14.549 5.413 4.891 1.00 81.50 83 GLY A CA 1
ATOM 644 C C . GLY A 1 83 ? -15.094 3.981 4.982 1.00 81.50 83 GLY A C 1
ATOM 645 O O . GLY A 1 83 ? -15.234 3.455 6.087 1.00 81.50 83 GLY A O 1
ATOM 646 N N . ARG A 1 84 ? -15.362 3.338 3.838 1.00 83.06 84 ARG A N 1
ATOM 647 C CA . ARG A 1 84 ? -15.979 2.002 3.756 1.00 83.06 84 ARG A CA 1
ATOM 648 C C . ARG A 1 84 ? -14.969 0.861 3.760 1.00 83.06 84 ARG A C 1
ATOM 650 O O . ARG A 1 84 ? -15.296 -0.199 4.269 1.00 83.06 84 ARG A O 1
ATOM 657 N N . ALA A 1 85 ? -13.772 1.079 3.224 1.00 87.19 85 ALA A N 1
ATOM 658 C CA . ALA A 1 85 ? -12.745 0.053 3.133 1.00 87.19 85 ALA A CA 1
ATOM 659 C C . ALA A 1 85 ? -12.291 -0.396 4.527 1.00 87.19 85 ALA A C 1
ATOM 661 O O . ALA A 1 85 ? -12.070 0.435 5.401 1.00 87.19 85 ALA A O 1
ATOM 662 N N . GLU A 1 86 ? -12.126 -1.693 4.744 1.00 85.50 86 GLU A N 1
ATOM 663 C CA . GLU A 1 86 ? -11.451 -2.249 5.922 1.00 85.50 86 GLU A CA 1
ATOM 664 C C . GLU A 1 86 ? -9.941 -2.344 5.669 1.00 85.50 86 GLU A C 1
ATOM 666 O O . GLU A 1 86 ? -9.124 -2.081 6.558 1.00 85.50 86 GLU A O 1
ATOM 671 N N . TYR A 1 87 ? -9.586 -2.668 4.425 1.00 86.88 87 TYR A N 1
ATOM 672 C CA . TYR A 1 87 ? -8.227 -2.886 3.964 1.00 86.88 87 TYR A CA 1
ATOM 673 C C . TYR A 1 87 ? -7.834 -1.825 2.942 1.00 86.88 87 TYR A C 1
ATOM 675 O O . TYR A 1 87 ? -8.557 -1.567 1.977 1.00 86.88 87 TYR A O 1
ATOM 683 N N . ILE A 1 88 ? -6.655 -1.240 3.127 1.00 91.19 88 ILE A N 1
ATOM 684 C CA . ILE A 1 88 ? -6.104 -0.240 2.212 1.00 91.19 88 ILE A CA 1
ATOM 685 C C . ILE A 1 88 ? -4.728 -0.716 1.755 1.00 91.19 88 ILE A C 1
ATOM 687 O O . ILE A 1 88 ? -3.811 -0.878 2.555 1.00 91.19 88 ILE A O 1
ATOM 691 N N . LEU A 1 89 ? -4.583 -0.966 0.460 1.00 91.56 89 LEU A N 1
ATOM 692 C CA . LEU A 1 89 ? -3.323 -1.361 -0.158 1.00 91.56 89 LEU A CA 1
ATOM 693 C C . LEU A 1 89 ? -2.728 -0.142 -0.851 1.00 91.56 89 LEU A C 1
ATOM 695 O O . LEU A 1 89 ? -3.361 0.419 -1.741 1.00 91.56 89 LEU A O 1
ATOM 699 N N . ILE A 1 90 ? -1.528 0.272 -0.454 1.00 93.56 90 ILE A N 1
ATOM 700 C CA . ILE A 1 90 ? -0.853 1.447 -1.011 1.00 93.56 90 ILE A CA 1
ATOM 701 C C . ILE A 1 90 ? 0.370 0.991 -1.800 1.00 93.56 90 ILE A C 1
ATOM 703 O O . ILE A 1 90 ? 1.306 0.417 -1.245 1.00 93.56 90 ILE A O 1
ATOM 707 N N . GLY A 1 91 ? 0.348 1.259 -3.100 1.00 93.19 91 GLY A N 1
ATOM 708 C CA . GLY A 1 91 ? 1.398 0.905 -4.038 1.00 93.19 91 GLY A CA 1
ATOM 709 C C . GLY A 1 91 ? 2.247 2.093 -4.441 1.00 93.19 91 GLY A C 1
ATOM 710 O O . GLY A 1 91 ? 1.695 3.121 -4.836 1.00 93.19 91 GLY 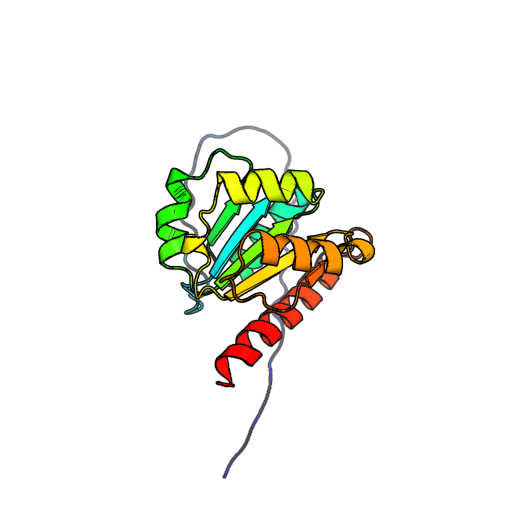A O 1
ATOM 711 N N . THR A 1 92 ? 3.571 1.951 -4.437 1.00 93.81 92 THR A N 1
ATOM 712 C CA . THR A 1 92 ? 4.444 2.976 -5.022 1.00 93.81 92 THR A CA 1
ATOM 713 C C . THR A 1 92 ? 5.750 2.425 -5.583 1.00 93.81 92 THR A C 1
ATOM 715 O O . THR A 1 92 ? 6.260 1.398 -5.137 1.00 93.81 92 THR A O 1
ATOM 718 N N . ASN A 1 93 ? 6.302 3.148 -6.554 1.00 91.94 93 ASN A N 1
ATOM 719 C CA . ASN A 1 93 ? 7.694 3.031 -6.992 1.00 91.94 93 ASN A CA 1
ATOM 720 C C . ASN A 1 93 ? 8.454 4.366 -6.883 1.00 91.94 93 ASN A C 1
ATOM 722 O O . ASN A 1 93 ? 9.503 4.552 -7.496 1.00 91.94 93 ASN A O 1
ATOM 726 N N . LYS A 1 94 ? 7.890 5.321 -6.140 1.00 91.50 94 LYS A N 1
ATOM 727 C CA . LYS A 1 94 ? 8.404 6.681 -5.955 1.00 91.50 94 LYS A CA 1
ATOM 728 C C . LYS A 1 94 ? 9.145 6.815 -4.640 1.00 91.50 94 LYS A C 1
ATOM 730 O O . LYS A 1 94 ? 8.948 6.025 -3.715 1.00 91.50 94 LYS A O 1
ATOM 735 N N . GLU A 1 95 ? 9.998 7.827 -4.559 1.00 89.25 95 GLU A N 1
ATOM 736 C CA . GLU A 1 95 ? 10.769 8.112 -3.355 1.00 89.25 95 GLU A CA 1
ATOM 737 C C . GLU A 1 95 ? 9.863 8.461 -2.166 1.00 89.25 95 GLU A C 1
ATOM 739 O O . GLU A 1 95 ? 8.724 8.914 -2.316 1.00 89.25 95 GLU A O 1
ATOM 744 N N . GLN A 1 96 ? 10.395 8.279 -0.955 1.00 91.12 96 GLN A N 1
ATOM 745 C CA . GLN A 1 96 ? 9.668 8.528 0.289 1.00 91.12 96 GLN A CA 1
ATOM 746 C C . GLN A 1 96 ? 9.084 9.944 0.373 1.00 91.12 96 GLN A C 1
ATOM 748 O O . GLN A 1 96 ? 7.972 10.109 0.866 1.00 91.12 96 GLN A O 1
ATOM 753 N N . SER A 1 97 ? 9.827 10.961 -0.069 1.00 91.06 97 SER A N 1
ATOM 754 C CA . SER A 1 97 ? 9.417 12.369 0.001 1.00 91.06 97 SER A CA 1
ATOM 755 C C . SER A 1 97 ? 8.195 12.658 -0.874 1.00 91.06 97 SER A C 1
ATOM 757 O O . SER A 1 97 ? 7.277 13.360 -0.446 1.00 91.06 97 SER A O 1
ATOM 759 N N . GLU A 1 98 ? 8.151 12.081 -2.075 1.00 91.12 98 GLU A N 1
ATOM 760 C CA . GLU A 1 98 ? 7.003 12.198 -2.970 1.00 91.12 98 GLU A CA 1
ATOM 761 C C . GLU A 1 98 ? 5.793 11.446 -2.414 1.00 91.12 98 GLU A C 1
ATOM 763 O O . GLU A 1 98 ? 4.685 11.983 -2.399 1.00 91.12 98 GLU A O 1
ATOM 768 N N . LEU A 1 99 ? 6.010 10.225 -1.909 1.00 91.00 99 LEU A N 1
ATOM 769 C CA . LEU A 1 99 ? 4.952 9.449 -1.271 1.00 91.00 99 LEU A CA 1
ATOM 770 C C . LEU A 1 99 ? 4.373 10.197 -0.063 1.00 91.00 99 LEU A C 1
ATOM 772 O O . LEU A 1 99 ? 3.154 10.250 0.081 1.00 91.00 99 LEU A O 1
ATOM 776 N N . GLU A 1 100 ? 5.219 10.802 0.778 1.00 91.94 100 GLU A N 1
ATOM 777 C CA . GLU A 1 100 ? 4.769 11.618 1.910 1.00 91.94 100 GLU A CA 1
ATOM 778 C C . GLU A 1 100 ? 3.845 12.732 1.433 1.00 91.94 100 GLU A C 1
ATOM 780 O O . GLU A 1 100 ? 2.744 12.900 1.960 1.00 91.94 100 GLU A O 1
ATOM 785 N N . PHE A 1 101 ? 4.306 13.501 0.446 1.00 90.44 101 PHE A N 1
ATOM 786 C CA . PHE A 1 101 ? 3.571 14.646 -0.065 1.00 90.44 101 PHE A CA 1
ATOM 787 C C . PHE A 1 101 ? 2.190 14.230 -0.577 1.00 90.44 101 PHE A C 1
ATOM 789 O O . PHE A 1 101 ? 1.186 14.820 -0.177 1.00 90.44 101 PHE A O 1
ATOM 796 N N . VAL A 1 102 ? 2.136 13.186 -1.405 1.00 90.00 102 VAL A N 1
ATOM 797 C CA . VAL A 1 102 ? 0.895 12.705 -2.023 1.00 90.00 102 VAL A CA 1
ATOM 798 C C . VAL A 1 102 ? -0.042 12.078 -1.000 1.00 90.00 102 VAL A C 1
ATOM 800 O O . VAL A 1 102 ? -1.234 12.380 -0.997 1.00 90.00 102 VAL A O 1
ATOM 803 N N . LEU A 1 103 ? 0.457 11.234 -0.096 1.00 89.88 103 LEU A N 1
ATOM 804 C CA . LEU A 1 103 ? -0.401 10.637 0.925 1.00 89.88 103 LEU A CA 1
ATOM 805 C C . LEU A 1 103 ? -0.961 11.709 1.853 1.00 89.88 103 LEU A C 1
ATOM 807 O O . LEU A 1 103 ? -2.162 11.722 2.093 1.00 89.88 103 LEU A O 1
ATOM 811 N N . ARG A 1 104 ? -0.148 12.660 2.315 1.00 88.50 104 ARG A N 1
ATOM 812 C CA . ARG A 1 104 ? -0.610 13.693 3.255 1.00 88.50 104 ARG A CA 1
ATOM 813 C C . ARG A 1 104 ? -1.501 14.751 2.610 1.00 88.50 104 ARG A C 1
ATOM 815 O O . ARG A 1 104 ? -2.306 15.356 3.317 1.00 88.50 104 ARG A O 1
ATOM 822 N N . SER A 1 105 ? -1.389 14.974 1.301 1.00 86.69 105 SER A N 1
ATOM 823 C CA . SER A 1 105 ? -2.346 15.803 0.559 1.00 86.69 105 SER A CA 1
ATOM 824 C C . SER A 1 105 ? -3.665 15.071 0.297 1.00 86.69 105 SER A C 1
ATOM 826 O O . SER A 1 105 ? -4.703 15.721 0.170 1.00 86.69 105 SER A O 1
ATOM 828 N N . THR A 1 106 ? -3.641 13.732 0.273 1.00 86.06 106 THR A N 1
ATOM 829 C CA . THR A 1 106 ? -4.770 12.909 -0.183 1.00 86.06 106 THR A CA 1
ATOM 830 C C . THR A 1 106 ? -5.504 12.154 0.932 1.00 86.06 106 THR A C 1
ATOM 832 O O . THR A 1 106 ? -6.669 11.802 0.779 1.00 86.06 106 THR A O 1
ATOM 835 N N . LEU A 1 107 ? -4.872 11.899 2.071 1.00 88.38 107 LEU A N 1
ATOM 836 C CA . LEU A 1 107 ? -5.425 11.138 3.190 1.00 88.38 107 LEU A CA 1
ATOM 837 C C . LEU A 1 107 ? -5.138 11.877 4.492 1.00 88.38 107 LEU A C 1
ATOM 839 O O . LEU A 1 107 ? -3.988 12.186 4.819 1.00 88.38 107 LEU A O 1
ATOM 843 N N . LYS A 1 108 ? -6.188 12.128 5.270 1.00 86.81 108 LYS A N 1
ATOM 844 C CA . LYS A 1 108 ? -6.071 12.654 6.631 1.00 86.81 108 LYS A CA 1
ATOM 845 C C . LYS A 1 108 ? -5.686 11.520 7.571 1.00 86.81 108 LYS A C 1
ATOM 847 O O . LYS A 1 108 ? -6.028 10.369 7.338 1.00 86.81 108 LYS A O 1
ATOM 852 N N . GLU A 1 109 ? -5.038 11.854 8.681 1.00 82.44 109 GLU A N 1
ATOM 853 C CA . GLU A 1 109 ? -4.604 10.870 9.683 1.00 82.44 109 GLU A CA 1
ATOM 854 C C . GLU A 1 109 ? -5.743 9.934 10.127 1.00 82.44 109 GLU A C 1
ATOM 856 O O . GLU A 1 109 ? -5.613 8.712 10.099 1.00 82.44 109 GLU A O 1
ATOM 861 N N . LYS A 1 110 ? -6.911 10.520 10.416 1.00 84.56 110 LYS A N 1
ATOM 862 C CA . LYS A 1 110 ? -8.128 9.794 10.801 1.00 84.56 110 LYS A CA 1
ATOM 863 C C . LYS A 1 110 ? -8.659 8.829 9.736 1.00 84.56 110 LYS A C 1
ATOM 865 O O . LYS A 1 110 ? -9.465 7.970 10.069 1.00 84.56 110 LYS A O 1
ATOM 870 N N . ASP A 1 111 ? -8.279 9.005 8.473 1.00 87.69 111 ASP A N 1
ATOM 871 C CA . ASP A 1 111 ? -8.819 8.216 7.367 1.00 87.69 111 ASP A CA 1
ATOM 872 C C . ASP A 1 111 ? -8.238 6.790 7.378 1.00 87.69 111 ASP A C 1
ATOM 874 O O . ASP A 1 111 ? -8.892 5.858 6.917 1.00 87.69 111 ASP A O 1
ATOM 878 N N . LEU A 1 112 ? -7.042 6.613 7.958 1.00 89.69 112 LEU A N 1
ATOM 879 C CA . LEU A 1 112 ? -6.388 5.311 8.138 1.00 89.69 112 LEU A CA 1
ATOM 880 C C . LEU A 1 112 ? -6.522 4.753 9.561 1.00 89.69 112 LEU A C 1
ATOM 882 O O . LEU A 1 112 ? -6.051 3.648 9.836 1.00 89.69 112 LEU A O 1
ATOM 886 N N . LYS A 1 113 ? -7.183 5.491 10.459 1.00 87.50 113 LYS A N 1
ATOM 887 C CA . LYS A 1 113 ? -7.465 5.031 11.818 1.00 87.50 113 LYS A CA 1
ATOM 888 C C . LYS A 1 113 ? -8.298 3.750 11.762 1.00 87.50 113 LYS A C 1
ATOM 890 O O . LYS A 1 113 ? -9.296 3.688 11.046 1.00 87.50 113 LYS A O 1
ATOM 895 N N . ASP A 1 114 ? -7.862 2.732 12.498 1.00 83.88 114 ASP A N 1
ATOM 896 C CA . ASP A 1 114 ? -8.485 1.401 12.564 1.00 83.88 114 ASP A CA 1
ATOM 897 C C . ASP A 1 114 ? -8.499 0.626 11.227 1.00 83.88 114 ASP A C 1
ATOM 899 O O . ASP A 1 114 ? -9.052 -0.474 11.152 1.00 83.88 114 ASP A O 1
ATOM 903 N N . LYS A 1 115 ? -7.867 1.156 10.167 1.00 87.00 115 LYS A N 1
ATOM 904 C CA . LYS A 1 115 ? -7.753 0.487 8.866 1.00 87.00 115 LYS A CA 1
ATOM 905 C C . LYS A 1 115 ? -6.534 -0.421 8.832 1.00 87.00 115 LYS A C 1
ATOM 907 O O . LYS A 1 115 ? -5.444 -0.060 9.288 1.00 87.00 115 LYS A O 1
ATOM 912 N N . LYS A 1 116 ? -6.701 -1.589 8.216 1.00 88.00 116 LYS A N 1
ATOM 913 C CA . LYS A 1 116 ? -5.612 -2.530 7.945 1.00 88.00 116 LYS A CA 1
ATOM 914 C C . LYS A 1 116 ? -4.909 -2.079 6.672 1.00 88.00 116 LYS A C 1
ATOM 916 O O . LYS A 1 116 ? -5.415 -2.274 5.570 1.00 88.00 116 LYS A O 1
ATOM 921 N N . THR A 1 117 ? -3.759 -1.435 6.821 1.00 91.50 117 THR A N 1
ATOM 922 C CA . THR A 1 117 ? -3.033 -0.855 5.687 1.00 91.50 117 THR A CA 1
ATOM 923 C C . THR A 1 117 ? -1.841 -1.717 5.330 1.00 91.50 117 THR A C 1
ATOM 925 O O . THR A 1 117 ? -1.107 -2.134 6.217 1.00 91.50 117 THR A O 1
ATOM 928 N N . ALA A 1 118 ? -1.613 -1.972 4.049 1.00 91.50 118 ALA A N 1
ATOM 929 C CA . ALA A 1 118 ? -0.430 -2.682 3.589 1.00 91.50 118 ALA A CA 1
ATOM 930 C C . ALA A 1 118 ? 0.254 -1.896 2.474 1.00 91.50 118 ALA A C 1
ATOM 932 O O . ALA A 1 118 ? -0.413 -1.332 1.606 1.00 91.50 118 ALA A O 1
ATOM 933 N N . LEU A 1 119 ? 1.584 -1.872 2.493 1.00 93.25 119 LEU A N 1
ATOM 934 C CA . LEU A 1 119 ? 2.370 -1.278 1.420 1.00 93.25 119 LEU A CA 1
ATOM 935 C C . LEU A 1 119 ? 2.769 -2.366 0.418 1.00 93.25 119 LEU A C 1
ATOM 937 O O . LEU A 1 119 ? 3.103 -3.486 0.814 1.00 93.25 119 LEU A O 1
ATOM 941 N N . PHE A 1 120 ? 2.770 -2.036 -0.869 1.00 92.19 120 PHE A N 1
ATOM 942 C CA . PHE A 1 120 ? 3.444 -2.830 -1.890 1.00 92.19 120 PHE A CA 1
ATOM 943 C C . PHE A 1 120 ? 4.367 -1.935 -2.715 1.00 92.19 120 PHE A C 1
ATOM 945 O O . PHE A 1 120 ? 3.952 -0.937 -3.297 1.00 92.19 120 PHE A O 1
ATOM 952 N N . LEU A 1 121 ? 5.650 -2.263 -2.713 1.00 93.69 121 LEU A N 1
ATOM 953 C CA . LEU A 1 121 ? 6.702 -1.394 -3.224 1.00 93.69 121 LEU A CA 1
ATOM 954 C C . LEU A 1 121 ? 7.396 -2.055 -4.409 1.00 93.69 121 LEU A C 1
ATOM 956 O O . LEU A 1 121 ? 7.579 -3.270 -4.403 1.00 93.69 121 LEU A O 1
ATOM 960 N N . LEU A 1 122 ? 7.824 -1.280 -5.397 1.00 91.06 122 LEU A N 1
ATOM 961 C CA . LEU A 1 122 ? 8.616 -1.783 -6.522 1.00 91.06 122 LEU A CA 1
ATOM 962 C C . LEU A 1 122 ? 10.073 -1.346 -6.385 1.00 91.06 122 LEU A C 1
ATOM 964 O O . LEU A 1 122 ? 10.332 -0.162 -6.209 1.00 91.06 122 LEU A O 1
ATOM 968 N N . ASP A 1 123 ? 11.006 -2.295 -6.489 1.00 89.06 123 ASP A N 1
ATOM 969 C CA . ASP A 1 123 ? 12.462 -2.073 -6.453 1.00 89.06 123 ASP A CA 1
ATOM 970 C C . ASP A 1 123 ? 12.963 -1.315 -5.208 1.00 89.06 123 ASP A C 1
ATOM 972 O O . ASP A 1 123 ? 13.989 -0.640 -5.227 1.00 89.06 123 ASP A O 1
ATOM 976 N N . GLN A 1 124 ? 12.246 -1.453 -4.092 1.00 87.69 124 GLN A N 1
ATOM 977 C CA . GLN A 1 124 ? 12.489 -0.714 -2.847 1.00 87.69 124 GLN A CA 1
ATOM 978 C C . GLN A 1 124 ? 12.774 -1.635 -1.650 1.00 87.69 124 GLN A C 1
ATOM 980 O O . GLN A 1 124 ? 12.458 -1.306 -0.510 1.00 87.69 124 GLN A O 1
ATOM 985 N N . GLU A 1 125 ? 13.378 -2.807 -1.873 1.00 89.62 125 GLU A N 1
ATOM 986 C CA . GLU A 1 125 ? 13.704 -3.739 -0.777 1.00 89.62 125 GLU A CA 1
ATOM 987 C C . GLU A 1 125 ? 14.648 -3.107 0.259 1.00 89.62 125 GLU A C 1
ATOM 989 O O . GLU A 1 125 ? 14.450 -3.264 1.463 1.00 89.62 125 GLU A O 1
ATOM 994 N N . GLU A 1 126 ? 15.645 -2.345 -0.196 1.00 89.31 126 GLU A N 1
ATOM 995 C CA . GLU A 1 126 ? 16.642 -1.722 0.682 1.00 89.31 126 GLU A CA 1
ATOM 996 C C . GLU A 1 126 ? 16.050 -0.592 1.539 1.00 89.31 126 GLU A C 1
ATOM 998 O O . GLU A 1 126 ? 16.432 -0.422 2.699 1.00 89.31 126 GLU A O 1
ATOM 1003 N N . THR A 1 127 ? 15.075 0.145 0.999 1.00 90.25 127 THR A N 1
ATOM 1004 C CA . THR A 1 127 ? 14.420 1.285 1.663 1.00 90.25 127 THR A CA 1
ATOM 1005 C C . THR A 1 127 ? 13.106 0.912 2.348 1.00 90.25 127 THR A C 1
ATOM 1007 O O . THR A 1 127 ? 12.550 1.721 3.092 1.00 90.25 127 THR A O 1
ATOM 1010 N N . LYS A 1 128 ? 12.625 -0.328 2.187 1.00 93.19 128 LYS A N 1
ATOM 1011 C CA . LYS A 1 128 ? 11.361 -0.833 2.747 1.00 93.19 128 LYS A CA 1
ATOM 1012 C C . LYS A 1 128 ? 11.173 -0.472 4.218 1.00 93.19 128 LYS A C 1
ATOM 1014 O O . LYS A 1 128 ? 10.158 0.105 4.589 1.00 93.19 128 LYS A O 1
ATOM 1019 N N . LYS A 1 129 ? 12.158 -0.778 5.068 1.00 93.12 129 LYS A N 1
ATOM 1020 C CA . LYS A 1 129 ? 12.056 -0.523 6.518 1.00 93.12 129 LYS A CA 1
ATOM 1021 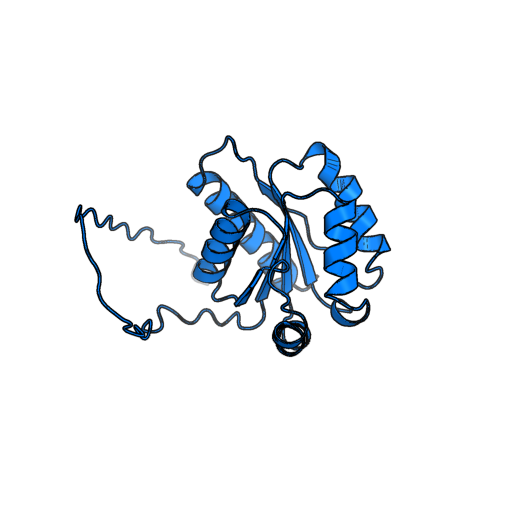C C . LYS A 1 129 ? 12.009 0.963 6.859 1.00 93.12 129 LYS A C 1
ATOM 1023 O O . LYS A 1 129 ? 11.446 1.338 7.885 1.00 93.12 129 LYS A O 1
ATOM 1028 N N . GLU A 1 130 ? 12.655 1.798 6.053 1.00 93.06 130 GLU A N 1
ATOM 1029 C CA . GLU A 1 130 ? 12.622 3.246 6.229 1.00 93.06 130 GLU A CA 1
ATOM 1030 C C . GLU A 1 130 ? 11.242 3.793 5.861 1.00 93.06 130 GLU A C 1
ATOM 1032 O O . GLU A 1 130 ? 10.640 4.501 6.666 1.00 93.06 130 GLU A O 1
ATOM 1037 N N . LEU A 1 131 ? 10.694 3.348 4.727 1.00 93.06 131 LEU A N 1
ATOM 1038 C CA . LEU A 1 131 ? 9.342 3.679 4.280 1.00 93.06 131 LEU A CA 1
ATOM 1039 C C . LEU A 1 131 ? 8.271 3.230 5.281 1.00 93.06 131 LEU A C 1
ATOM 1041 O O . LEU A 1 131 ? 7.394 4.019 5.614 1.00 93.06 131 LEU A O 1
ATOM 1045 N N . GLU A 1 132 ? 8.362 2.013 5.824 1.00 94.81 132 GLU A N 1
ATOM 1046 C CA . GLU A 1 132 ? 7.443 1.522 6.864 1.00 94.81 132 GLU A CA 1
ATOM 1047 C C . GLU A 1 132 ? 7.459 2.422 8.111 1.00 94.81 132 GLU A C 1
ATOM 1049 O O . GLU A 1 132 ? 6.409 2.778 8.651 1.00 94.81 132 GLU A O 1
ATOM 1054 N N . ARG A 1 133 ? 8.650 2.838 8.563 1.00 95.12 133 ARG A N 1
ATOM 1055 C CA . ARG A 1 133 ? 8.798 3.748 9.713 1.00 95.12 133 ARG A CA 1
ATOM 1056 C C . ARG A 1 133 ? 8.267 5.142 9.411 1.00 95.12 133 ARG A C 1
ATOM 1058 O O . ARG A 1 133 ? 7.633 5.746 10.273 1.00 95.12 133 ARG A O 1
ATOM 1065 N N . ALA A 1 134 ? 8.548 5.662 8.220 1.00 94.69 134 ALA A N 1
ATOM 1066 C CA . ALA A 1 134 ? 8.071 6.968 7.790 1.00 94.69 134 ALA A CA 1
ATOM 1067 C C . ALA A 1 134 ? 6.543 6.979 7.694 1.00 94.69 134 ALA A C 1
ATOM 1069 O O . ALA A 1 134 ? 5.901 7.857 8.264 1.00 94.69 134 ALA A O 1
ATOM 1070 N N . PHE A 1 135 ? 5.961 5.940 7.096 1.00 95.38 135 PHE A N 1
ATOM 1071 C CA . PHE A 1 135 ? 4.520 5.756 7.004 1.00 95.38 135 PHE A CA 1
ATOM 1072 C C . PHE A 1 135 ? 3.849 5.770 8.381 1.00 95.38 135 PHE A C 1
ATOM 1074 O O . PHE A 1 135 ? 2.918 6.542 8.599 1.00 95.38 135 PHE A O 1
ATOM 1081 N N . LEU A 1 136 ? 4.366 4.999 9.342 1.00 94.75 136 LEU A N 1
ATOM 1082 C CA . LEU A 1 136 ? 3.845 4.993 10.715 1.00 94.75 136 LEU A CA 1
ATOM 1083 C C . LEU A 1 136 ? 4.066 6.320 11.453 1.00 94.75 136 LEU A C 1
ATOM 1085 O O . LEU A 1 136 ? 3.338 6.633 12.385 1.00 94.75 136 LEU A O 1
ATOM 1089 N N . LYS A 1 137 ? 5.045 7.134 11.049 1.00 94.56 137 LYS A N 1
ATOM 1090 C CA . LYS A 1 137 ? 5.194 8.498 11.571 1.00 94.56 137 LYS A CA 1
ATOM 1091 C C . LYS A 1 137 ? 4.135 9.444 10.998 1.00 94.56 137 LYS A C 1
ATOM 1093 O O . LYS A 1 137 ? 3.710 10.359 11.699 1.00 94.56 137 LYS A O 1
ATOM 1098 N N . TRP A 1 138 ? 3.731 9.254 9.742 1.00 93.06 138 TRP A N 1
ATOM 1099 C CA . TRP A 1 138 ? 2.680 10.050 9.101 1.00 93.06 138 TRP A CA 1
ATOM 1100 C C . TRP A 1 138 ? 1.278 9.646 9.572 1.00 93.06 138 TRP A C 1
ATOM 1102 O O . TRP A 1 138 ? 0.413 10.507 9.709 1.00 93.06 138 TRP A O 1
ATOM 1112 N N . TYR A 1 139 ? 1.078 8.353 9.838 1.00 94.50 139 TYR A N 1
ATOM 1113 C CA . TYR A 1 139 ? -0.188 7.749 10.253 1.00 94.50 139 TYR A CA 1
ATOM 1114 C C . TYR A 1 139 ? 0.027 6.850 11.485 1.00 94.50 139 TYR A C 1
ATOM 1116 O O . TYR A 1 139 ? 0.012 5.624 11.365 1.00 94.50 139 TYR A O 1
ATOM 1124 N N . PRO A 1 140 ? 0.237 7.430 12.680 1.00 92.06 140 PRO A N 1
ATOM 1125 C CA . PRO A 1 140 ? 0.600 6.674 13.885 1.00 92.06 140 PRO A CA 1
ATOM 1126 C C . PRO A 1 140 ? -0.501 5.745 14.401 1.00 92.06 140 PRO A C 1
ATOM 1128 O O . PRO A 1 140 ? -0.204 4.777 15.096 1.00 92.06 140 PRO A O 1
ATOM 1131 N N . GLU A 1 141 ? -1.762 6.014 14.057 1.00 89.31 141 GLU A N 1
ATOM 1132 C CA . GLU A 1 141 ? -2.904 5.163 14.412 1.00 89.31 141 GLU A CA 1
ATOM 1133 C C . GLU A 1 141 ? -3.221 4.095 13.346 1.00 89.31 141 GLU A C 1
ATOM 1135 O O . GLU A 1 141 ? -4.154 3.309 13.522 1.00 89.31 141 GLU A O 1
ATOM 1140 N N . ALA A 1 142 ? -2.477 4.050 12.234 1.00 89.88 142 ALA A N 1
ATOM 1141 C CA . ALA A 1 142 ? -2.695 3.048 11.198 1.00 89.88 142 ALA A CA 1
ATOM 1142 C C . ALA A 1 142 ? -2.140 1.684 11.626 1.00 89.88 142 ALA A C 1
ATOM 1144 O O . ALA A 1 142 ? -1.018 1.565 12.125 1.00 89.88 142 ALA A O 1
ATOM 1145 N N . ARG A 1 143 ? -2.897 0.619 11.348 1.00 91.19 143 ARG A N 1
ATOM 1146 C CA . ARG A 1 143 ? -2.408 -0.751 11.519 1.00 91.19 143 ARG A CA 1
ATOM 1147 C C . ARG A 1 143 ? -1.675 -1.184 10.256 1.00 91.19 143 ARG A C 1
ATOM 1149 O O . ARG A 1 143 ? -2.305 -1.591 9.282 1.00 91.19 143 ARG A O 1
ATOM 1156 N N . LEU A 1 144 ? -0.347 -1.106 10.285 1.00 92.19 144 LEU A N 1
ATOM 1157 C CA . LEU A 1 144 ? 0.493 -1.544 9.174 1.00 92.19 144 LEU A CA 1
ATOM 1158 C C . LEU A 1 144 ? 0.652 -3.074 9.167 1.00 92.19 144 LEU A C 1
ATOM 1160 O O . LEU A 1 144 ? 1.174 -3.673 10.106 1.00 92.19 144 LEU A O 1
ATOM 1164 N N . LEU A 1 145 ? 0.195 -3.691 8.084 1.00 90.38 145 LEU A N 1
ATOM 1165 C CA . LEU A 1 145 ? 0.373 -5.096 7.737 1.00 90.38 145 LEU A CA 1
ATOM 1166 C C . LEU A 1 145 ? 1.743 -5.307 7.061 1.00 90.38 145 LEU A C 1
ATOM 1168 O O . LEU A 1 145 ? 2.361 -4.337 6.618 1.00 90.38 145 LEU A O 1
ATOM 1172 N N . PRO A 1 146 ? 2.228 -6.559 6.936 1.00 90.38 146 PRO A N 1
ATOM 1173 C CA . PRO A 1 146 ? 3.508 -6.838 6.288 1.00 90.38 146 PRO A CA 1
ATOM 1174 C C . PRO A 1 146 ? 3.608 -6.224 4.886 1.00 90.38 146 PRO A C 1
ATOM 1176 O O . PRO A 1 146 ? 2.767 -6.510 4.041 1.00 90.38 146 PRO A O 1
ATOM 1179 N N . THR A 1 147 ? 4.654 -5.442 4.616 1.00 92.44 147 THR A N 1
ATOM 1180 C CA . THR A 1 147 ? 4.885 -4.831 3.294 1.00 92.44 147 THR A CA 1
ATOM 1181 C C . THR A 1 147 ? 5.370 -5.850 2.271 1.00 92.44 147 THR A C 1
ATOM 1183 O O . THR A 1 147 ? 6.282 -6.643 2.550 1.00 92.44 147 THR A O 1
ATOM 1186 N N . PHE A 1 148 ? 4.825 -5.772 1.061 1.00 91.19 148 PHE A N 1
ATOM 1187 C CA . PHE A 1 148 ? 5.268 -6.533 -0.100 1.00 91.19 148 PHE A CA 1
ATOM 1188 C C . PHE A 1 148 ? 6.258 -5.741 -0.953 1.00 91.19 148 PHE A C 1
ATOM 1190 O O . PHE A 1 148 ? 6.150 -4.526 -1.084 1.00 91.19 148 PHE A O 1
ATOM 1197 N N . THR A 1 149 ? 7.216 -6.436 -1.554 1.00 92.50 149 THR A N 1
ATOM 1198 C CA . THR A 1 149 ? 8.226 -5.851 -2.437 1.00 92.50 149 THR A CA 1
ATOM 1199 C C . THR A 1 149 ? 8.319 -6.656 -3.724 1.00 92.50 149 THR A C 1
ATOM 1201 O O . THR A 1 149 ? 8.552 -7.872 -3.714 1.00 92.50 149 THR A O 1
ATOM 1204 N N . MET A 1 150 ? 8.126 -5.943 -4.828 1.00 89.00 150 MET A N 1
ATOM 1205 C CA . MET A 1 150 ? 8.242 -6.417 -6.197 1.00 89.00 150 MET A CA 1
ATOM 1206 C C . MET A 1 150 ? 9.601 -6.062 -6.773 1.00 89.00 150 MET A C 1
ATOM 1208 O O . MET A 1 150 ? 10.188 -5.043 -6.409 1.00 89.00 150 MET A O 1
ATOM 1212 N N . GLN A 1 151 ? 10.069 -6.891 -7.699 1.00 87.88 151 GLN A N 1
ATOM 1213 C CA . GLN A 1 151 ? 11.279 -6.630 -8.472 1.00 87.88 151 GLN A CA 1
ATOM 1214 C C . GLN A 1 151 ? 10.916 -6.466 -9.947 1.00 87.88 151 GLN A C 1
ATOM 1216 O O . GLN A 1 151 ? 10.267 -7.341 -10.522 1.00 87.88 151 GLN A O 1
ATOM 1221 N N . SER A 1 152 ? 11.322 -5.362 -10.572 1.00 81.88 152 SER A N 1
ATOM 1222 C CA . SER A 1 152 ? 11.014 -5.077 -11.984 1.00 81.88 152 SER A CA 1
ATOM 1223 C C . SER A 1 152 ? 11.749 -5.993 -12.964 1.00 81.88 152 SER A C 1
ATOM 1225 O O . SER A 1 152 ? 11.302 -6.177 -14.096 1.00 81.88 152 SER A O 1
ATOM 1227 N N . ASN A 1 153 ? 12.866 -6.590 -12.538 1.00 83.06 153 ASN A N 1
ATOM 1228 C CA . ASN A 1 153 ? 13.645 -7.542 -13.332 1.00 83.06 153 ASN A CA 1
ATOM 1229 C C . ASN A 1 153 ? 13.081 -8.976 -13.301 1.00 83.06 153 ASN A C 1
ATOM 1231 O O . ASN A 1 153 ? 13.567 -9.841 -14.032 1.00 83.06 153 ASN A O 1
ATOM 1235 N N . GLU A 1 154 ? 12.068 -9.235 -12.476 1.00 85.06 154 GLU A N 1
ATOM 1236 C CA . GLU A 1 154 ? 11.372 -10.513 -12.396 1.00 85.06 154 GLU A CA 1
ATOM 1237 C C . GLU A 1 154 ? 10.128 -10.507 -13.290 1.00 85.06 154 GLU A C 1
ATOM 1239 O O . GLU A 1 154 ? 9.517 -9.474 -13.564 1.00 85.06 154 GLU A O 1
ATOM 1244 N N . SER A 1 155 ? 9.718 -11.683 -13.774 1.00 83.69 155 SER A N 1
ATOM 1245 C CA . SER A 1 155 ? 8.524 -11.757 -14.622 1.00 83.69 155 SER A CA 1
ATOM 1246 C C . SER A 1 155 ? 7.277 -11.327 -13.840 1.00 83.69 155 SER A C 1
ATOM 1248 O O . SER A 1 155 ? 7.039 -11.840 -12.743 1.00 83.69 155 SER A O 1
ATOM 1250 N N . LEU A 1 156 ? 6.428 -10.486 -14.442 1.00 74.75 156 LEU A N 1
ATOM 1251 C CA . LEU A 1 156 ? 5.190 -10.007 -13.816 1.00 74.75 156 LEU A CA 1
ATOM 1252 C C . LEU A 1 156 ? 4.330 -11.161 -13.272 1.00 74.75 156 LEU A C 1
ATOM 1254 O O . LEU A 1 156 ? 3.869 -11.095 -12.142 1.00 74.75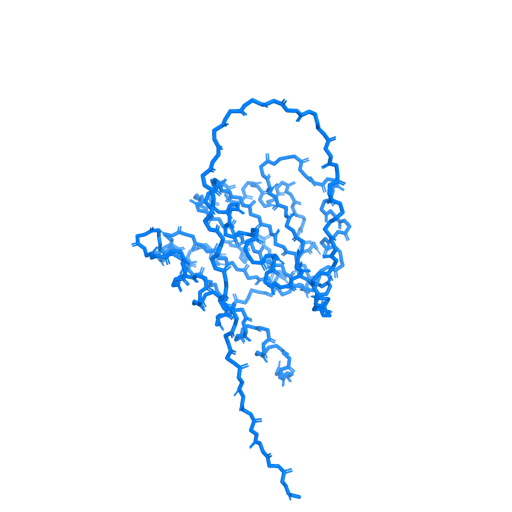 156 LEU A O 1
ATOM 1258 N N . ASN A 1 157 ? 4.192 -12.266 -14.011 1.00 76.25 157 ASN A N 1
ATOM 1259 C CA . ASN A 1 157 ? 3.423 -13.436 -13.561 1.00 76.25 157 ASN A CA 1
ATOM 1260 C C . ASN A 1 157 ? 3.955 -14.053 -12.256 1.00 76.25 157 ASN A C 1
ATOM 1262 O O . ASN A 1 157 ? 3.172 -14.494 -11.413 1.00 76.25 157 ASN A O 1
ATOM 1266 N N . LYS A 1 158 ? 5.279 -14.085 -12.074 1.00 83.31 158 LYS A N 1
ATOM 1267 C CA . LYS A 1 158 ? 5.911 -14.585 -10.844 1.00 83.31 158 LYS A CA 1
ATOM 1268 C C . LYS A 1 158 ? 5.639 -13.640 -9.676 1.00 83.31 158 LYS A C 1
ATOM 1270 O O . LYS A 1 158 ? 5.264 -14.105 -8.600 1.00 83.31 158 LYS A O 1
ATOM 1275 N N . GLU A 1 159 ? 5.766 -12.336 -9.899 1.00 83.75 159 GLU A N 1
ATOM 1276 C CA . GLU A 1 159 ? 5.488 -11.326 -8.876 1.00 83.75 159 GLU A CA 1
ATOM 1277 C C . GLU A 1 159 ? 4.010 -11.291 -8.487 1.00 83.75 159 GLU A C 1
ATOM 1279 O O . GLU A 1 159 ? 3.696 -11.273 -7.301 1.00 83.75 159 GLU A O 1
ATOM 1284 N N . LEU A 1 160 ? 3.097 -11.410 -9.452 1.00 76.25 160 LEU A N 1
ATOM 1285 C CA . LEU A 1 160 ? 1.663 -11.552 -9.196 1.00 76.25 160 LEU A CA 1
ATOM 1286 C C . LEU A 1 160 ? 1.354 -12.813 -8.379 1.00 76.25 160 LEU A C 1
ATOM 1288 O O . LEU A 1 160 ? 0.542 -12.764 -7.458 1.00 76.25 160 LEU A O 1
ATOM 1292 N N . GLY A 1 161 ? 2.032 -13.932 -8.655 1.00 80.62 161 GLY A N 1
ATOM 1293 C CA . GLY A 1 161 ? 1.918 -15.152 -7.852 1.00 80.62 161 GLY A CA 1
ATOM 1294 C C . GLY A 1 161 ? 2.379 -14.956 -6.402 1.00 80.62 161 GLY A C 1
ATOM 1295 O O . GLY A 1 161 ? 1.677 -15.353 -5.469 1.00 80.62 161 GLY A O 1
ATOM 1296 N N . ARG A 1 162 ? 3.527 -14.295 -6.197 1.00 86.62 162 ARG A N 1
ATOM 1297 C CA . ARG A 1 162 ? 4.044 -13.937 -4.862 1.00 86.62 162 ARG A CA 1
ATOM 1298 C C . ARG A 1 162 ? 3.103 -12.985 -4.129 1.00 86.62 162 ARG A C 1
ATOM 1300 O O . ARG A 1 162 ? 2.827 -13.195 -2.951 1.00 86.62 162 ARG A O 1
ATOM 1307 N N . MET A 1 163 ? 2.594 -11.980 -4.831 1.00 81.75 163 MET A N 1
ATOM 1308 C CA . MET A 1 163 ? 1.658 -10.997 -4.302 1.00 81.75 163 MET A CA 1
ATOM 1309 C C . MET A 1 163 ? 0.341 -11.653 -3.901 1.00 81.75 163 MET A C 1
ATOM 1311 O O . MET A 1 163 ? -0.157 -11.382 -2.817 1.00 81.75 163 MET A O 1
ATOM 1315 N N . ASN A 1 164 ? -0.193 -12.571 -4.709 1.00 76.94 164 ASN A N 1
ATOM 1316 C CA . ASN A 1 164 ? -1.393 -13.327 -4.359 1.00 76.94 164 ASN A CA 1
ATOM 1317 C C . ASN A 1 164 ? -1.182 -14.180 -3.096 1.00 76.94 164 ASN A C 1
ATOM 1319 O O . ASN A 1 164 ? -2.036 -14.210 -2.210 1.00 76.94 164 ASN A O 1
ATOM 1323 N N . GLY A 1 165 ? -0.021 -14.836 -2.974 1.00 80.62 165 GLY A N 1
ATOM 1324 C CA . GLY A 1 165 ? 0.352 -15.571 -1.763 1.00 80.62 165 GLY A CA 1
ATOM 1325 C C . GLY A 1 165 ? 0.471 -14.664 -0.535 1.00 80.62 165 GLY A C 1
ATOM 1326 O O . GLY A 1 165 ? -0.038 -15.000 0.534 1.00 80.62 165 GLY A O 1
ATOM 1327 N N . TRP A 1 166 ? 1.083 -13.491 -0.697 1.00 84.50 166 TRP A N 1
ATOM 1328 C CA . TRP A 1 166 ? 1.177 -12.469 0.344 1.00 84.50 166 TRP A CA 1
ATOM 1329 C C . TRP A 1 166 ? -0.201 -11.941 0.759 1.00 84.50 166 TRP A C 1
ATOM 1331 O O . TRP A 1 166 ? -0.515 -11.988 1.943 1.00 84.50 166 TRP A O 1
ATOM 1341 N N . LEU A 1 167 ? -1.051 -11.53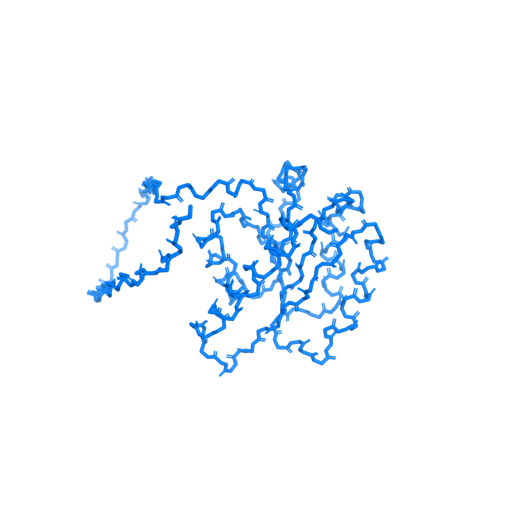4 -0.187 1.00 76.38 167 LEU A N 1
ATOM 1342 C CA . LEU A 1 167 ? -2.424 -11.082 0.066 1.00 76.38 167 LEU A CA 1
ATOM 1343 C C . LEU A 1 167 ? -3.225 -12.147 0.809 1.00 76.38 167 LEU A C 1
ATOM 1345 O O . LEU A 1 167 ? -3.841 -11.858 1.829 1.00 76.38 167 LEU A O 1
ATOM 1349 N N . THR A 1 168 ? -3.155 -13.397 0.352 1.00 75.62 168 THR A N 1
ATOM 1350 C CA . THR A 1 168 ? -3.811 -14.530 1.014 1.00 75.62 168 THR A CA 1
ATOM 1351 C C . THR A 1 168 ? -3.299 -14.701 2.442 1.00 75.62 168 THR A C 1
ATOM 1353 O O . THR A 1 168 ? -4.091 -14.900 3.356 1.00 75.62 168 THR A O 1
ATOM 1356 N N . SER A 1 169 ? -1.987 -14.592 2.666 1.00 77.19 169 SER A N 1
ATOM 1357 C CA . SER A 1 169 ? -1.401 -14.682 4.006 1.00 77.19 169 SER A CA 1
ATOM 1358 C C . SER A 1 169 ? -1.841 -13.530 4.903 1.00 77.19 169 SER A C 1
ATOM 1360 O O . SER A 1 169 ? -2.160 -13.766 6.061 1.00 77.19 169 SER A O 1
ATOM 1362 N N . VAL A 1 170 ? -1.858 -12.301 4.390 1.00 72.81 170 VAL A N 1
ATOM 1363 C CA . VAL A 1 170 ? -2.255 -11.100 5.133 1.00 72.81 170 VAL A CA 1
ATOM 1364 C C . VAL A 1 170 ? -3.737 -11.158 5.495 1.00 72.81 170 VAL A C 1
ATOM 1366 O O . VAL A 1 170 ? -4.094 -10.938 6.647 1.00 72.81 170 VAL A O 1
ATOM 1369 N N . LEU A 1 171 ? -4.601 -11.518 4.547 1.00 68.56 171 LEU A N 1
ATOM 1370 C CA . LEU A 1 171 ? -6.039 -11.634 4.783 1.00 68.56 171 LEU A CA 1
ATOM 1371 C C . LEU A 1 171 ? -6.367 -12.817 5.710 1.00 68.56 171 LEU A C 1
ATOM 1373 O O . LEU A 1 171 ? -7.156 -12.661 6.639 1.00 68.56 171 LEU A O 1
ATOM 1377 N N . ASN A 1 172 ? -5.720 -13.975 5.537 1.00 66.50 172 ASN A N 1
ATOM 1378 C CA . ASN A 1 172 ? -5.957 -15.146 6.390 1.00 66.50 172 ASN A CA 1
ATOM 1379 C C . ASN A 1 172 ? -5.400 -14.985 7.809 1.00 66.50 172 ASN A C 1
ATOM 1381 O O . ASN A 1 172 ? -6.018 -15.478 8.750 1.00 66.50 172 ASN A O 1
ATOM 1385 N N . PHE A 1 173 ? -4.259 -14.308 7.977 1.00 62.12 173 PHE A N 1
ATOM 1386 C CA . PHE A 1 173 ? -3.703 -14.001 9.299 1.00 62.12 173 PHE A CA 1
ATOM 1387 C C . PHE A 1 173 ? -4.687 -13.167 10.132 1.00 62.12 173 PHE A C 1
ATOM 1389 O O . PHE A 1 173 ? -4.842 -13.400 11.326 1.00 62.12 173 PHE A O 1
ATOM 1396 N N . GLU A 1 174 ? -5.418 -12.261 9.483 1.00 59.78 174 GLU A N 1
ATOM 1397 C CA . GLU A 1 174 ? -6.416 -11.405 10.127 1.00 59.78 174 GLU A CA 1
ATOM 1398 C C . GLU A 1 174 ? -7.753 -12.117 10.385 1.00 59.78 174 GLU A C 1
ATOM 1400 O O . GLU A 1 174 ? -8.371 -11.904 11.426 1.00 59.78 174 GLU A O 1
ATOM 1405 N N . MET A 1 175 ? -8.200 -12.995 9.481 1.00 51.25 175 MET A N 1
ATOM 1406 C CA . MET A 1 175 ? -9.436 -13.771 9.678 1.00 51.25 175 MET A CA 1
ATOM 1407 C C . MET A 1 175 ? -9.312 -14.860 10.756 1.00 51.25 175 MET A C 1
ATOM 1409 O O . MET A 1 175 ? -10.326 -15.358 11.241 1.00 51.25 175 MET A O 1
ATOM 1413 N N . ALA A 1 176 ? -8.089 -15.226 11.151 1.00 50.19 176 ALA A N 1
ATOM 1414 C CA . ALA A 1 176 ? -7.838 -16.207 12.206 1.00 50.19 176 ALA A CA 1
ATOM 1415 C C . ALA A 1 176 ? -8.070 -15.670 13.638 1.00 50.19 176 ALA A C 1
ATOM 1417 O O . ALA A 1 176 ? -8.043 -16.460 14.580 1.00 50.19 176 ALA A O 1
ATOM 1418 N N . GLY A 1 177 ? -8.351 -14.369 13.811 1.00 45.62 177 GLY A N 1
ATOM 1419 C CA . GLY A 1 177 ? -8.833 -13.805 15.079 1.00 45.62 177 GLY A CA 1
ATOM 1420 C C . GLY A 1 177 ? -7.803 -13.751 16.214 1.00 45.62 177 GLY A C 1
ATOM 1421 O O . GLY A 1 177 ? -8.164 -14.015 17.361 1.00 45.62 177 GLY A O 1
ATOM 1422 N N . HIS A 1 178 ? -6.543 -13.434 15.905 1.00 42.12 178 HIS A N 1
ATOM 1423 C CA . HIS A 1 178 ? -5.507 -13.179 16.912 1.00 42.12 178 HIS A CA 1
ATOM 1424 C C . HIS A 1 178 ? -5.476 -11.723 17.380 1.00 42.12 178 HIS A C 1
ATOM 1426 O O . HIS A 1 178 ? -5.573 -10.818 16.518 1.00 42.12 178 HIS A O 1
#

Radius of gyration: 18.26 Å; chains: 1; bounding box: 38×53×55 Å

Foldseek 3Di:
DDDDDDDDDDDDDDDDDDDDDDDDDDDPPPPDDDDPPVQAAEEEEEEEDVVQVVLSVLVCVVRVYHYDYLVPVCQVPCQVNLQRHQEYEYEYADDLVVVLVSCVVRDDLVSQANHEYEYEYEPCPVCVVVSVVSVCVRRVRHNYFYYHYHYPPDDPVVSSVVVVVRVCCRVVVVVVPD

pLDDT: mean 72.77, std 23.21, range [24.81, 95.38]